Protein AF-A0AAW7ALS6-F1 (afdb_monomer_lite)

Sequence (106 aa):
MPADSTNPLVDSPERDARIAAKAKELWEADGKPGCGPEAYNENASEIIGMEEHPHAGEIPVKDLPDPQFADVQVENAEIQQNLGEFPERQTDQGDREHFPEKQDQA

Structure (mmCIF, N/CA/C/O backbone):
data_AF-A0AAW7ALS6-F1
#
_entry.id   AF-A0AAW7ALS6-F1
#
loop_
_atom_site.group_PDB
_atom_site.id
_atom_site.type_symbol
_atom_site.label_atom_id
_atom_site.label_alt_id
_atom_site.label_comp_id
_atom_site.label_asym_id
_atom_site.label_entity_id
_atom_site.label_seq_id
_atom_site.pdbx_PDB_ins_code
_atom_site.Cartn_x
_atom_site.Cartn_y
_atom_site.Cartn_z
_atom_site.occupancy
_atom_site.B_iso_or_equiv
_atom_site.auth_seq_id
_atom_site.auth_comp_id
_atom_site.auth_asym_id
_atom_site.auth_atom_id
_atom_site.pdbx_PDB_model_num
ATOM 1 N N . MET A 1 1 ? 9.525 29.449 -5.600 1.00 41.41 1 MET A N 1
ATOM 2 C CA . MET A 1 1 ? 9.116 28.099 -6.029 1.00 41.41 1 MET A CA 1
ATOM 3 C C . MET A 1 1 ? 7.837 27.778 -5.278 1.00 41.41 1 MET A C 1
ATOM 5 O O . MET A 1 1 ? 7.898 27.830 -4.053 1.00 41.41 1 MET A O 1
ATOM 9 N N . PRO A 1 2 ? 6.684 27.569 -5.931 1.00 43.25 2 PRO A N 1
ATOM 10 C CA . PRO A 1 2 ? 5.562 26.959 -5.229 1.00 43.25 2 PRO A CA 1
ATOM 11 C C . PRO A 1 2 ? 5.995 25.539 -4.835 1.00 43.25 2 PRO A C 1
ATOM 13 O O . PRO A 1 2 ? 6.672 24.869 -5.613 1.00 43.25 2 PRO A O 1
ATOM 16 N N . ALA A 1 3 ? 5.712 25.130 -3.601 1.00 45.66 3 ALA A N 1
ATOM 17 C CA . ALA A 1 3 ? 5.955 23.765 -3.162 1.00 45.66 3 ALA A CA 1
ATOM 18 C C . ALA A 1 3 ? 4.988 22.866 -3.932 1.00 45.66 3 ALA A C 1
ATOM 20 O O . ALA A 1 3 ? 3.780 22.902 -3.704 1.00 45.66 3 ALA A O 1
ATOM 21 N N . ASP A 1 4 ? 5.527 22.144 -4.904 1.00 47.97 4 ASP A N 1
ATOM 22 C CA . ASP A 1 4 ? 4.796 21.149 -5.665 1.00 47.97 4 ASP A CA 1
ATOM 23 C C . ASP A 1 4 ? 4.308 20.066 -4.693 1.00 47.97 4 ASP A C 1
ATOM 25 O O . ASP A 1 4 ? 5.086 19.336 -4.080 1.00 47.97 4 ASP A O 1
ATOM 29 N N . SER A 1 5 ? 2.989 20.012 -4.524 1.00 54.91 5 SER A N 1
ATOM 30 C CA . SER A 1 5 ? 2.226 19.069 -3.697 1.00 54.91 5 SER A CA 1
ATOM 31 C C . SER A 1 5 ? 2.227 17.636 -4.271 1.00 54.91 5 SER A C 1
ATOM 33 O O . SER A 1 5 ? 1.309 16.861 -4.024 1.00 54.91 5 SER A O 1
ATOM 35 N N . THR A 1 6 ? 3.212 17.281 -5.092 1.00 66.12 6 THR A N 1
ATOM 36 C CA . THR A 1 6 ? 3.242 16.066 -5.923 1.00 66.12 6 THR A CA 1
ATOM 37 C C . THR A 1 6 ? 4.114 14.955 -5.352 1.00 66.12 6 THR A C 1
ATOM 39 O O . THR A 1 6 ? 4.410 13.999 -6.061 1.00 66.12 6 THR A O 1
ATOM 42 N N . ASN A 1 7 ? 4.531 15.042 -4.086 1.00 67.38 7 ASN A N 1
ATOM 43 C CA . ASN A 1 7 ? 5.155 13.902 -3.425 1.00 67.38 7 ASN A CA 1
ATOM 44 C C . ASN A 1 7 ? 4.053 12.923 -2.965 1.00 67.38 7 ASN A C 1
ATOM 46 O O . ASN A 1 7 ? 3.346 13.243 -2.009 1.00 67.38 7 ASN A O 1
ATOM 50 N N . PRO A 1 8 ? 3.915 11.740 -3.598 1.00 64.19 8 PRO A N 1
ATOM 51 C CA . PRO A 1 8 ? 2.877 10.763 -3.258 1.00 64.19 8 PRO A CA 1
ATOM 52 C C . PRO A 1 8 ? 3.079 10.127 -1.874 1.00 64.19 8 PRO A C 1
ATOM 54 O O . PRO A 1 8 ? 2.205 9.422 -1.387 1.00 64.19 8 PRO A O 1
ATOM 57 N N . LEU A 1 9 ? 4.229 10.372 -1.237 1.00 68.81 9 LEU A N 1
ATOM 58 C CA . LEU A 1 9 ? 4.555 9.901 0.109 1.00 68.81 9 LEU A CA 1
ATOM 59 C C . LEU A 1 9 ? 4.160 10.901 1.206 1.00 68.81 9 LEU A C 1
ATOM 61 O O . LEU A 1 9 ? 4.500 10.689 2.366 1.00 68.81 9 LEU A O 1
ATOM 65 N N . VAL A 1 10 ? 3.533 12.029 0.857 1.00 75.56 10 VAL A N 1
ATOM 66 C CA . VAL A 1 10 ? 3.058 12.998 1.851 1.00 75.56 10 VAL A CA 1
ATOM 67 C C . VAL A 1 10 ? 1.731 12.515 2.412 1.00 75.56 10 VAL A C 1
ATOM 69 O O . VAL A 1 10 ? 0.759 12.359 1.673 1.00 75.56 10 VAL A O 1
ATOM 72 N N . ASP A 1 11 ? 1.697 12.324 3.727 1.00 77.69 11 ASP A N 1
ATOM 73 C CA . ASP A 1 11 ? 0.476 11.982 4.447 1.00 77.69 11 ASP A CA 1
ATOM 74 C C . ASP A 1 11 ? -0.586 13.072 4.242 1.00 77.69 11 ASP A C 1
ATOM 76 O O . ASP A 1 11 ? -0.318 14.270 4.400 1.00 77.69 11 ASP A O 1
ATOM 80 N N . SER A 1 12 ? -1.802 12.652 3.884 1.00 87.19 12 SER A N 1
ATOM 81 C CA . SER A 1 12 ? -2.963 13.531 3.767 1.00 87.19 12 SER A CA 1
ATOM 82 C C . SER A 1 12 ? -4.114 13.008 4.629 1.00 87.19 12 SER A C 1
ATOM 84 O O . SER A 1 12 ? -4.358 11.797 4.654 1.00 87.19 12 SER A O 1
ATOM 86 N N . PRO A 1 13 ? -4.871 13.893 5.307 1.00 92.31 13 PRO A N 1
ATOM 87 C CA . PRO A 1 13 ? -6.030 13.480 6.099 1.00 92.31 13 PRO A CA 1
ATOM 88 C C . PRO A 1 13 ? -7.061 12.685 5.286 1.00 92.31 13 PRO A C 1
ATOM 90 O O . PRO A 1 13 ? -7.733 11.798 5.813 1.00 92.31 13 PRO A O 1
ATOM 93 N N . GLU A 1 14 ? -7.189 12.986 3.993 1.00 91.75 14 GLU A N 1
ATOM 94 C CA . GLU A 1 14 ? -8.074 12.274 3.077 1.00 91.75 14 GLU A CA 1
ATOM 95 C C . GLU A 1 14 ? -7.605 10.834 2.828 1.00 91.75 14 GLU A C 1
ATOM 97 O O . GLU A 1 14 ? -8.430 9.914 2.792 1.00 91.75 14 GLU A O 1
ATOM 102 N N . ARG A 1 15 ? -6.292 10.622 2.676 1.00 92.06 15 ARG A N 1
ATOM 103 C CA . ARG A 1 15 ? -5.705 9.290 2.504 1.00 92.06 15 ARG A CA 1
ATOM 104 C C . ARG A 1 15 ? -5.818 8.476 3.789 1.00 92.06 15 ARG A C 1
ATOM 106 O O . ARG A 1 15 ? -6.271 7.334 3.735 1.00 92.06 15 ARG A O 1
ATOM 113 N N . ASP A 1 16 ? -5.535 9.079 4.939 1.00 94.75 16 ASP A N 1
ATOM 114 C CA . ASP A 1 16 ? -5.674 8.425 6.246 1.00 94.75 16 ASP A CA 1
ATOM 115 C C . ASP A 1 16 ? -7.115 7.965 6.506 1.00 94.75 16 ASP A C 1
ATOM 117 O O . ASP A 1 16 ? -7.350 6.849 6.976 1.00 94.75 16 ASP A O 1
ATOM 121 N N . ALA A 1 17 ? -8.105 8.783 6.133 1.00 96.44 17 ALA A N 1
ATOM 122 C CA . ALA A 1 17 ? -9.515 8.422 6.251 1.00 96.44 17 ALA A CA 1
ATOM 123 C C . ALA A 1 17 ? -9.889 7.218 5.369 1.00 96.44 17 ALA A C 1
ATOM 125 O O . ALA A 1 17 ? -10.663 6.354 5.793 1.00 96.44 17 ALA A O 1
ATOM 126 N N . ARG A 1 18 ? -9.327 7.130 4.156 1.00 96.56 18 ARG A N 1
ATOM 127 C CA . ARG A 1 18 ? -9.518 5.977 3.262 1.00 96.56 18 ARG A CA 1
ATOM 128 C C . ARG A 1 18 ? -8.880 4.710 3.818 1.00 96.56 18 ARG A C 1
ATOM 130 O O . ARG A 1 18 ? -9.521 3.660 3.787 1.00 96.56 18 ARG A O 1
ATOM 137 N N . ILE A 1 19 ? -7.668 4.812 4.362 1.00 97.44 19 ILE A N 1
ATOM 138 C CA . ILE A 1 19 ? -6.974 3.689 5.004 1.00 97.44 19 ILE A CA 1
ATOM 139 C C . ILE A 1 19 ? -7.793 3.185 6.195 1.00 97.44 19 ILE A C 1
ATOM 141 O O . ILE A 1 19 ? -8.080 1.995 6.269 1.00 97.44 19 ILE A O 1
ATOM 145 N N . ALA A 1 20 ? -8.267 4.075 7.070 1.00 98.12 20 ALA A N 1
ATOM 146 C CA . ALA A 1 20 ? -9.089 3.692 8.219 1.00 98.12 20 ALA A CA 1
ATOM 147 C C . ALA A 1 20 ? -10.411 3.017 7.805 1.00 98.12 20 ALA A C 1
ATOM 149 O O . ALA A 1 20 ? -10.843 2.040 8.424 1.00 98.12 20 ALA A O 1
ATOM 150 N N . ALA A 1 21 ? -11.057 3.507 6.742 1.00 98.38 21 ALA A N 1
ATOM 151 C CA . ALA A 1 21 ? -12.269 2.895 6.204 1.00 98.38 21 ALA A CA 1
ATOM 152 C C . ALA A 1 21 ? -12.001 1.490 5.637 1.00 98.38 21 ALA A C 1
ATOM 154 O O . ALA A 1 21 ? -12.752 0.560 5.936 1.00 98.38 21 ALA A O 1
ATOM 155 N N . LYS A 1 22 ? -10.910 1.322 4.878 1.00 98.44 22 LYS A N 1
ATOM 156 C CA . LYS A 1 22 ? -10.491 0.028 4.321 1.00 98.44 22 LYS A CA 1
ATOM 157 C C . LYS A 1 22 ? -10.071 -0.957 5.420 1.00 98.44 22 LYS A C 1
ATOM 159 O O . LYS A 1 22 ? -10.456 -2.118 5.368 1.00 98.44 22 LYS A O 1
ATOM 164 N N . ALA A 1 23 ? -9.372 -0.501 6.457 1.00 98.62 23 ALA A N 1
ATOM 165 C CA . ALA A 1 23 ? -8.997 -1.329 7.604 1.00 98.62 23 ALA A CA 1
ATOM 166 C C . ALA A 1 23 ? -10.233 -1.861 8.346 1.00 98.62 23 ALA A C 1
ATOM 168 O O . ALA A 1 23 ? -10.303 -3.040 8.696 1.00 98.62 23 ALA A O 1
ATOM 169 N N . LYS A 1 24 ? -11.261 -1.017 8.507 1.00 98.62 24 LYS A N 1
ATOM 170 C CA . LYS A 1 24 ? -12.557 -1.444 9.040 1.00 98.62 24 LYS A CA 1
ATOM 171 C C . LYS A 1 24 ? -13.229 -2.482 8.142 1.00 98.62 24 LYS A C 1
ATOM 173 O O . LYS A 1 24 ? -13.709 -3.480 8.663 1.00 98.62 24 LYS A O 1
ATOM 178 N N . GLU A 1 25 ? -13.254 -2.274 6.829 1.00 98.50 25 GLU A N 1
ATOM 179 C CA . GLU A 1 25 ? -13.813 -3.237 5.869 1.00 98.50 25 GLU A CA 1
ATOM 180 C C . GLU A 1 25 ? -13.139 -4.615 5.990 1.00 98.50 25 GLU A C 1
ATOM 182 O O . GLU A 1 25 ? -13.831 -5.626 6.109 1.00 98.50 25 GLU A O 1
ATOM 187 N N . LEU A 1 26 ? -11.802 -4.654 6.041 1.00 98.44 26 LEU A N 1
ATOM 188 C CA . LEU A 1 26 ? -11.027 -5.889 6.199 1.00 98.44 26 LEU A CA 1
ATOM 189 C C . LEU A 1 26 ? -11.327 -6.601 7.524 1.00 98.44 26 LEU A C 1
ATOM 191 O O . LEU A 1 26 ? -11.577 -7.804 7.542 1.00 98.44 26 LEU A O 1
ATOM 195 N N . TRP A 1 27 ? -11.366 -5.854 8.627 1.00 98.62 27 TRP A N 1
ATOM 196 C CA . TRP A 1 27 ? -11.706 -6.393 9.943 1.00 98.62 27 TRP A CA 1
ATOM 197 C C . TRP A 1 27 ? -13.135 -6.945 10.006 1.00 98.62 27 TRP A C 1
ATOM 199 O O . TRP A 1 27 ? -13.382 -7.982 10.624 1.00 98.62 27 TRP A O 1
ATOM 209 N N . GLU A 1 28 ? -14.092 -6.274 9.359 1.00 98.56 28 GLU A N 1
ATOM 210 C CA . GLU A 1 28 ? -15.472 -6.753 9.268 1.00 98.56 28 GLU A CA 1
ATOM 211 C C . GLU A 1 28 ? -15.583 -8.016 8.407 1.00 98.56 28 GLU A C 1
ATOM 213 O O . GLU A 1 28 ? -16.310 -8.938 8.787 1.00 98.56 28 GLU A O 1
ATOM 218 N N . ALA A 1 29 ? -14.838 -8.085 7.301 1.00 98.25 29 ALA A N 1
ATOM 219 C CA . ALA A 1 29 ? -14.769 -9.256 6.431 1.00 98.25 29 ALA A CA 1
ATOM 220 C C . ALA A 1 29 ? -14.163 -10.480 7.139 1.00 98.25 29 ALA A C 1
ATOM 222 O O . ALA A 1 29 ? -14.629 -11.598 6.924 1.00 98.25 29 ALA A O 1
ATOM 223 N N . ASP A 1 30 ? -13.195 -10.269 8.035 1.00 97.62 30 ASP A N 1
ATOM 224 C CA . ASP A 1 30 ? -12.563 -11.324 8.841 1.00 97.62 30 ASP A CA 1
ATOM 225 C C . ASP A 1 30 ? -13.373 -11.702 10.103 1.00 97.62 30 ASP A C 1
ATOM 227 O O . ASP A 1 30 ? -12.913 -12.421 10.989 1.00 97.62 30 ASP A O 1
ATOM 231 N N . GLY A 1 31 ? -14.614 -11.217 10.217 1.00 98.19 31 GLY A N 1
ATOM 232 C CA . GLY A 1 31 ? -15.524 -11.601 11.297 1.00 98.19 31 GLY A CA 1
ATOM 233 C C . GLY A 1 31 ? -15.306 -10.858 12.614 1.00 98.19 31 GLY A C 1
ATOM 234 O O . GLY A 1 31 ? -15.769 -11.320 13.657 1.00 98.19 31 GLY A O 1
ATOM 235 N N . LYS A 1 32 ? -14.668 -9.685 12.575 1.00 97.19 32 LYS A N 1
ATOM 236 C CA . LYS A 1 32 ? -14.470 -8.785 13.722 1.00 97.19 32 LYS A CA 1
ATOM 237 C C . LYS A 1 32 ? -13.670 -9.408 14.880 1.00 97.19 32 LYS A C 1
ATOM 239 O O . LYS A 1 32 ? -14.159 -9.430 16.016 1.00 97.19 32 LYS A O 1
ATOM 244 N N . PRO A 1 33 ? -12.440 -9.900 14.643 1.00 97.56 33 PRO A N 1
ATOM 245 C CA . PRO A 1 33 ? -11.585 -10.418 15.709 1.00 97.56 33 PRO A CA 1
ATOM 246 C C . PRO A 1 33 ? -11.254 -9.349 16.765 1.00 97.56 33 PRO A C 1
ATOM 248 O O . PRO A 1 33 ? -11.328 -8.144 16.522 1.00 97.56 33 PRO A O 1
ATOM 251 N N . GLY A 1 34 ? -10.861 -9.787 17.964 1.00 97.62 34 GLY A N 1
ATOM 252 C CA . GLY A 1 34 ? -10.661 -8.906 19.126 1.00 97.62 34 GLY A CA 1
ATOM 253 C C . GLY A 1 34 ? -9.487 -7.920 19.034 1.00 97.62 34 GLY A C 1
ATOM 254 O O . GLY A 1 34 ? -9.335 -7.100 19.932 1.00 97.62 34 GLY A O 1
ATOM 255 N N . CYS A 1 35 ? -8.666 -7.993 17.983 1.00 95.88 35 CYS A N 1
ATOM 256 C CA . CYS A 1 35 ? -7.549 -7.077 17.731 1.00 95.88 35 CYS A CA 1
ATOM 257 C C . CYS A 1 35 ? -7.972 -5.706 17.174 1.00 95.88 35 CYS A C 1
ATOM 259 O O . CYS A 1 35 ? -7.125 -4.823 17.096 1.00 95.88 35 CYS A O 1
ATOM 261 N N . GLY A 1 36 ? -9.248 -5.542 16.802 1.00 97.81 36 GLY A N 1
ATOM 262 C CA . GLY A 1 36 ? -9.783 -4.293 16.260 1.00 97.81 36 GLY A CA 1
ATOM 263 C C . GLY A 1 36 ? -9.362 -4.000 14.809 1.00 97.81 36 GLY A C 1
ATOM 264 O O . GLY A 1 36 ? -8.501 -4.685 14.249 1.00 97.81 36 GLY A O 1
ATOM 265 N N . PRO A 1 37 ? -9.990 -3.002 14.162 1.00 97.94 37 PRO A N 1
ATOM 266 C CA . PRO A 1 37 ? -9.671 -2.611 12.788 1.00 97.94 37 PRO A CA 1
ATOM 267 C C . PRO A 1 37 ? -8.266 -2.019 12.629 1.00 97.94 37 PRO A C 1
ATOM 269 O O . PRO A 1 37 ? -7.669 -2.138 11.567 1.00 97.94 37 PRO A O 1
ATOM 272 N N . GLU A 1 38 ? -7.701 -1.428 13.678 1.00 97.94 38 GLU A N 1
ATOM 273 C CA . GLU A 1 38 ? -6.360 -0.845 13.682 1.00 97.94 38 GLU A CA 1
ATOM 274 C C . GLU A 1 38 ? -5.259 -1.853 13.329 1.00 97.94 38 GLU A C 1
ATOM 276 O O . GLU A 1 38 ? -4.261 -1.478 12.712 1.00 97.94 38 GLU A O 1
ATOM 281 N N . ALA A 1 39 ? -5.465 -3.137 13.643 1.00 98.19 39 ALA A N 1
ATOM 282 C CA . ALA 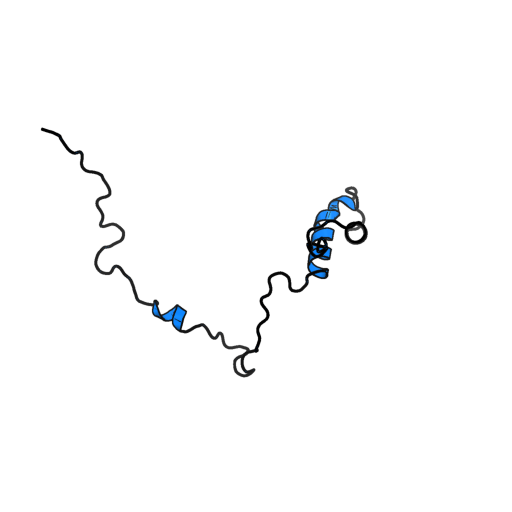A 1 39 ? -4.553 -4.219 13.280 1.00 98.19 39 ALA A CA 1
ATOM 283 C C . ALA A 1 39 ? -4.459 -4.442 11.757 1.00 98.19 39 ALA A C 1
ATOM 285 O O . ALA A 1 39 ? -3.512 -5.066 11.292 1.00 98.19 39 ALA A O 1
ATOM 286 N N . TYR A 1 40 ? -5.411 -3.911 10.982 1.00 98.50 40 TYR A N 1
ATOM 287 C CA . TYR A 1 40 ? -5.473 -4.023 9.523 1.00 98.50 40 TYR A CA 1
ATOM 288 C C . TYR A 1 40 ? -4.996 -2.751 8.811 1.00 98.50 40 TYR A C 1
ATOM 290 O O . TYR A 1 40 ? -5.031 -2.705 7.583 1.00 98.50 40 TYR A O 1
ATOM 298 N N . ASN A 1 41 ? -4.542 -1.722 9.540 1.00 97.62 41 ASN A N 1
ATOM 299 C CA . ASN A 1 41 ? -4.115 -0.451 8.944 1.00 97.62 41 ASN A CA 1
ATOM 300 C C . ASN A 1 41 ? -2.973 -0.616 7.934 1.00 97.62 41 ASN A C 1
ATOM 302 O O . ASN A 1 41 ? -2.986 0.053 6.906 1.00 97.62 41 ASN A O 1
ATOM 306 N N . GLU A 1 42 ? -2.012 -1.504 8.198 1.00 97.44 42 GLU A N 1
ATOM 307 C CA . GLU A 1 42 ? -0.915 -1.784 7.263 1.00 97.44 42 GLU A CA 1
ATOM 308 C C . GLU A 1 42 ? -1.461 -2.347 5.945 1.00 97.44 42 GLU A C 1
ATOM 310 O O . GLU A 1 42 ? -1.277 -1.737 4.895 1.00 97.44 42 GLU A O 1
ATOM 315 N N . ASN A 1 43 ? -2.213 -3.448 6.010 1.00 98.12 43 ASN A N 1
ATOM 316 C CA . ASN A 1 43 ? -2.803 -4.092 4.836 1.00 98.12 43 ASN A CA 1
ATOM 317 C C . ASN A 1 43 ? -3.714 -3.121 4.060 1.00 98.12 43 ASN A C 1
ATOM 319 O O . ASN A 1 43 ? -3.624 -2.982 2.842 1.00 98.12 43 ASN A O 1
ATOM 323 N N . ALA A 1 44 ? -4.531 -2.350 4.779 1.00 98.06 44 ALA A N 1
ATOM 324 C CA . ALA A 1 44 ? -5.335 -1.293 4.185 1.00 98.06 44 ALA A CA 1
ATOM 325 C C . ALA A 1 44 ? -4.482 -0.228 3.480 1.00 98.06 44 ALA A C 1
ATOM 327 O O . ALA A 1 44 ? -4.852 0.224 2.399 1.00 98.06 44 ALA A O 1
ATOM 328 N N . SER A 1 45 ? -3.345 0.168 4.058 1.00 95.75 45 SER A N 1
ATOM 329 C CA . SER A 1 45 ? -2.443 1.149 3.451 1.00 95.75 45 SER A CA 1
ATOM 330 C C . SER A 1 45 ? -1.796 0.643 2.162 1.00 95.75 45 SER A C 1
ATOM 332 O O . SER A 1 45 ? -1.681 1.415 1.209 1.00 95.75 45 SER A O 1
ATOM 334 N N . GLU A 1 46 ? -1.448 -0.645 2.097 1.00 94.81 46 GLU A N 1
ATOM 335 C CA . GLU A 1 46 ? -0.914 -1.281 0.890 1.00 94.81 46 GLU A CA 1
ATOM 336 C C . GLU A 1 46 ? -1.962 -1.317 -0.224 1.00 94.81 46 GLU A C 1
ATOM 338 O O . GLU A 1 46 ? -1.689 -0.865 -1.336 1.00 94.81 46 GLU A O 1
ATOM 343 N N . ILE A 1 47 ? -3.186 -1.763 0.087 1.00 96.75 47 ILE A N 1
ATOM 344 C CA . ILE A 1 47 ? -4.298 -1.798 -0.875 1.00 96.75 47 ILE A CA 1
ATOM 345 C C . ILE A 1 47 ? -4.568 -0.400 -1.433 1.00 96.75 47 ILE A C 1
ATOM 347 O O . ILE A 1 47 ? -4.633 -0.221 -2.647 1.00 96.75 47 ILE A O 1
ATOM 351 N N . ILE A 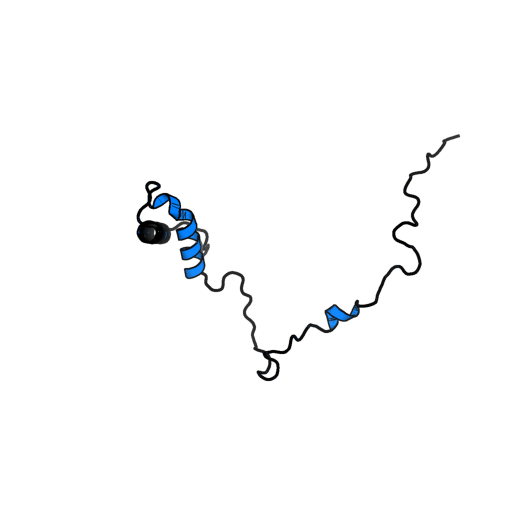1 48 ? -4.687 0.602 -0.557 1.00 95.44 48 ILE A N 1
ATOM 352 C CA . ILE A 1 48 ? -4.913 1.988 -0.977 1.00 95.44 48 ILE A CA 1
ATOM 353 C C . ILE A 1 48 ? -3.761 2.488 -1.859 1.00 95.44 48 ILE A C 1
ATOM 355 O O . ILE A 1 48 ? -4.023 3.121 -2.880 1.00 95.44 48 ILE A O 1
ATOM 359 N N . GLY A 1 49 ? -2.509 2.162 -1.526 1.00 91.62 49 GLY A N 1
ATOM 360 C CA . GLY A 1 49 ? -1.351 2.523 -2.345 1.00 91.62 49 GLY A CA 1
ATOM 361 C C . GLY A 1 49 ? -1.383 1.902 -3.746 1.00 91.62 49 GLY A C 1
ATOM 362 O O . GLY A 1 49 ? -1.109 2.591 -4.729 1.00 91.62 49 GLY A O 1
ATOM 363 N N . MET A 1 50 ? -1.770 0.628 -3.856 1.00 91.75 50 MET A N 1
ATOM 364 C CA . MET A 1 50 ? -1.929 -0.056 -5.145 1.00 91.75 50 MET A CA 1
ATOM 365 C C . MET A 1 50 ? -3.066 0.543 -5.984 1.00 91.75 50 MET A C 1
ATOM 367 O O . MET A 1 50 ? -2.924 0.692 -7.195 1.00 91.75 50 MET A O 1
ATOM 371 N N . GLU A 1 51 ? -4.183 0.914 -5.355 1.00 93.50 51 GLU A N 1
ATOM 372 C CA . GLU A 1 51 ? -5.316 1.560 -6.030 1.00 93.50 51 GLU A CA 1
ATOM 373 C C . GLU A 1 51 ? -4.975 2.976 -6.524 1.00 93.50 51 GLU A C 1
ATOM 375 O O . GLU A 1 51 ? -5.426 3.386 -7.594 1.00 93.50 51 GLU A O 1
ATOM 380 N N . GLU A 1 52 ? -4.189 3.735 -5.755 1.00 90.69 52 GLU A N 1
ATOM 381 C CA . GLU A 1 52 ? -3.751 5.093 -6.112 1.00 90.69 52 GLU A CA 1
ATOM 382 C C . GLU A 1 52 ? -2.718 5.095 -7.242 1.00 90.69 52 GLU A C 1
ATOM 384 O O . GLU A 1 52 ? -2.691 6.013 -8.069 1.00 90.69 52 GLU A O 1
ATOM 389 N N . HIS A 1 53 ? -1.877 4.063 -7.294 1.00 89.31 53 HIS A N 1
ATOM 390 C CA . HIS A 1 53 ? -0.776 3.960 -8.242 1.00 89.31 53 HIS A CA 1
ATOM 391 C C . HIS A 1 53 ? -0.741 2.583 -8.921 1.00 89.31 53 HIS A C 1
ATOM 393 O O . HIS A 1 53 ? 0.225 1.838 -8.752 1.00 89.31 53 HIS A O 1
ATOM 399 N N . PRO A 1 54 ? -1.746 2.251 -9.753 1.00 89.56 54 PRO A N 1
ATOM 400 C CA . PRO A 1 54 ? -1.872 0.922 -10.359 1.00 89.56 54 PRO A CA 1
ATOM 401 C C . PRO A 1 54 ? -0.711 0.559 -11.292 1.00 89.56 54 PRO A C 1
ATOM 403 O O . PRO A 1 54 ? -0.446 -0.614 -11.510 1.00 89.56 54 PRO A O 1
ATOM 406 N N . HIS A 1 55 ? -0.007 1.567 -11.813 1.00 87.69 55 HIS A N 1
ATOM 407 C CA . HIS A 1 55 ? 1.147 1.418 -12.703 1.00 87.69 55 HIS A CA 1
ATOM 408 C C . HIS A 1 55 ? 2.476 1.734 -11.997 1.00 87.69 55 HIS A C 1
ATOM 410 O O . HIS A 1 55 ? 3.484 2.020 -12.649 1.00 87.69 55 HIS A O 1
ATOM 416 N N . ALA A 1 56 ? 2.495 1.761 -10.659 1.00 85.69 56 ALA A N 1
ATOM 417 C CA . ALA A 1 56 ? 3.733 1.951 -9.912 1.00 85.69 56 ALA A CA 1
ATOM 418 C C . ALA A 1 56 ? 4.738 0.847 -10.270 1.00 85.69 56 ALA A C 1
ATOM 420 O O . ALA A 1 56 ? 4.444 -0.338 -10.163 1.00 85.69 56 ALA A O 1
ATOM 421 N N . GLY A 1 57 ? 5.943 1.244 -10.684 1.00 82.88 57 GLY A N 1
ATOM 422 C CA . GLY A 1 57 ? 6.997 0.307 -11.082 1.00 82.88 57 GLY A CA 1
ATOM 423 C C . GLY A 1 57 ? 6.889 -0.217 -12.517 1.00 82.88 57 GLY A C 1
ATOM 424 O O . GLY A 1 57 ? 7.772 -0.955 -12.947 1.00 82.88 57 GLY A O 1
ATOM 425 N N . GLU A 1 58 ? 5.873 0.188 -13.283 1.00 88.00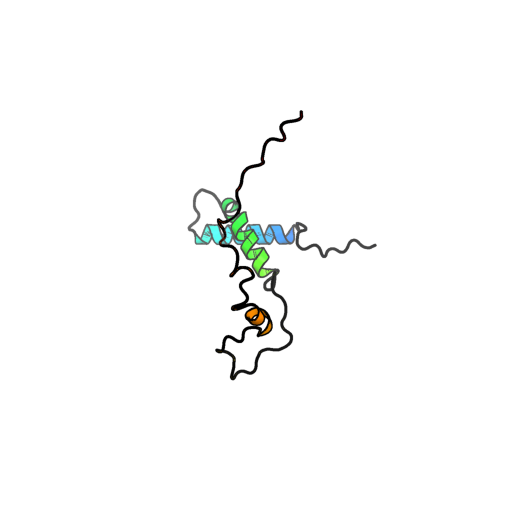 58 GLU A N 1
ATOM 426 C CA . GLU A 1 58 ? 5.778 -0.134 -14.706 1.00 88.00 58 GLU A CA 1
ATOM 427 C C . GLU A 1 58 ? 6.565 0.870 -15.560 1.00 88.00 58 GLU A C 1
ATOM 429 O O . GLU A 1 58 ? 6.587 2.075 -15.298 1.00 88.00 58 GLU A O 1
ATOM 434 N N . ILE A 1 59 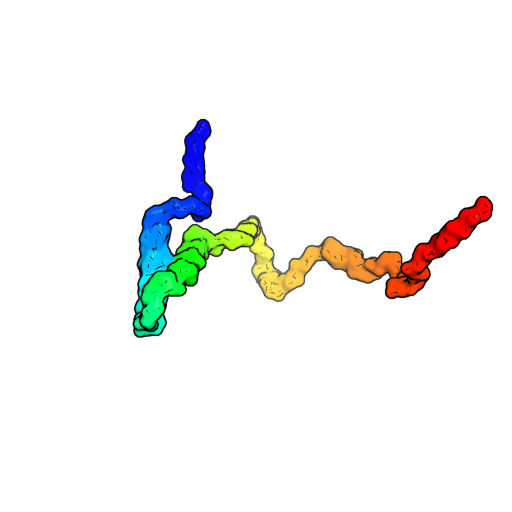? 7.190 0.372 -16.630 1.00 83.88 59 ILE A N 1
ATOM 435 C CA . ILE A 1 59 ? 7.763 1.204 -17.691 1.00 83.88 59 ILE A CA 1
ATOM 436 C C . ILE A 1 59 ? 6.839 1.077 -18.906 1.00 83.88 59 ILE A C 1
ATOM 438 O O . ILE A 1 59 ? 6.730 -0.021 -19.456 1.00 83.88 59 ILE A O 1
ATOM 442 N N . PRO A 1 60 ? 6.185 2.165 -19.356 1.00 83.38 60 PRO A N 1
ATOM 443 C CA . PRO A 1 60 ? 5.317 2.111 -20.523 1.00 83.38 60 PRO A CA 1
ATOM 444 C C . PRO A 1 60 ? 6.100 1.674 -21.763 1.00 83.38 60 PRO A C 1
ATOM 446 O O . PRO A 1 60 ? 7.093 2.304 -22.138 1.00 83.38 60 PRO A O 1
ATOM 449 N N . VAL A 1 61 ? 5.632 0.620 -22.428 1.00 82.00 61 VAL A N 1
ATOM 450 C CA . VAL A 1 61 ? 6.136 0.234 -23.750 1.00 82.00 61 VAL A CA 1
ATOM 451 C C . VAL A 1 61 ? 5.395 1.030 -24.822 1.00 82.00 61 VAL A C 1
ATOM 453 O O . VAL A 1 61 ? 4.190 1.253 -24.720 1.00 82.00 61 VAL A O 1
ATOM 456 N N . LYS A 1 62 ? 6.118 1.505 -25.842 1.00 83.19 62 LYS A N 1
ATOM 457 C CA . LYS A 1 62 ? 5.518 2.293 -26.934 1.00 83.19 62 LYS A CA 1
ATOM 458 C C . LYS A 1 62 ? 4.705 1.427 -27.891 1.00 83.19 62 LYS A C 1
ATOM 460 O O . LYS A 1 62 ? 3.644 1.853 -28.329 1.00 83.19 62 LYS A O 1
ATOM 465 N N . ASP A 1 63 ? 5.207 0.228 -28.169 1.00 82.81 63 ASP A N 1
ATOM 466 C CA . ASP A 1 63 ? 4.654 -0.695 -29.148 1.00 82.81 63 ASP A CA 1
ATOM 467 C C . ASP A 1 63 ? 4.581 -2.097 -28.540 1.00 82.81 63 ASP A C 1
ATOM 469 O O . ASP A 1 63 ? 5.479 -2.521 -27.807 1.00 82.81 63 ASP A O 1
ATOM 473 N N . LEU A 1 64 ? 3.505 -2.814 -28.855 1.00 77.50 64 LEU A N 1
ATOM 474 C CA . LEU A 1 64 ? 3.413 -4.248 -28.604 1.00 77.50 64 LEU A CA 1
ATOM 475 C C . LEU A 1 64 ? 4.080 -5.004 -29.764 1.00 77.50 64 LEU A C 1
ATOM 477 O O . LEU A 1 64 ? 4.063 -4.509 -30.896 1.00 77.50 64 LEU A O 1
ATOM 481 N N . PRO A 1 65 ? 4.652 -6.197 -29.524 1.00 74.50 65 PRO A N 1
ATOM 482 C CA . PRO A 1 65 ? 5.104 -7.054 -30.613 1.00 74.50 65 PRO A CA 1
ATOM 483 C C . PRO A 1 65 ? 3.928 -7.417 -31.534 1.00 74.50 65 PRO A C 1
ATOM 485 O O . PRO A 1 65 ? 2.767 -7.404 -31.120 1.00 74.50 65 PRO A O 1
ATOM 488 N N . ASP A 1 66 ? 4.230 -7.751 -32.791 1.00 82.62 66 ASP A N 1
ATOM 489 C CA . ASP A 1 66 ? 3.226 -8.261 -33.731 1.00 82.62 66 ASP A CA 1
ATOM 490 C C . ASP A 1 66 ? 2.481 -9.454 -33.091 1.00 82.62 66 ASP A C 1
ATOM 492 O O . ASP A 1 66 ? 3.146 -10.336 -32.536 1.00 82.62 66 ASP A O 1
ATOM 496 N N . PRO A 1 67 ? 1.133 -9.511 -33.150 1.00 84.44 67 PRO A N 1
ATOM 497 C CA . PRO A 1 67 ? 0.345 -10.590 -32.557 1.00 84.44 67 PRO A CA 1
ATOM 498 C C . PRO A 1 67 ? 0.816 -12.003 -32.915 1.00 84.44 67 PRO A C 1
ATOM 500 O O . PRO A 1 67 ? 0.646 -12.916 -32.111 1.00 84.44 67 PRO A O 1
ATOM 503 N N . GLN A 1 68 ? 1.438 -12.198 -34.085 1.00 86.69 68 GLN A N 1
ATOM 504 C CA . GLN A 1 68 ? 1.995 -13.498 -34.476 1.00 86.69 68 GLN A CA 1
ATOM 505 C C . GLN A 1 68 ? 3.134 -13.986 -33.555 1.00 86.69 68 GLN A C 1
ATOM 507 O O . GLN A 1 68 ? 3.453 -15.173 -33.552 1.00 86.69 68 GLN A O 1
ATOM 512 N N . PHE A 1 69 ? 3.737 -13.084 -32.775 1.00 79.25 69 PHE A N 1
ATOM 513 C CA . PHE A 1 69 ? 4.810 -13.357 -31.818 1.00 79.25 69 PHE A CA 1
ATOM 514 C C . PHE A 1 69 ? 4.361 -13.238 -30.355 1.00 79.25 69 PHE A C 1
ATOM 516 O O . PHE A 1 69 ? 5.210 -13.278 -29.471 1.00 79.25 69 PHE A O 1
ATOM 523 N N . ALA A 1 70 ? 3.060 -13.104 -30.072 1.00 77.81 70 ALA A N 1
ATOM 524 C CA . ALA A 1 70 ? 2.561 -12.904 -28.706 1.00 77.81 70 ALA A CA 1
ATOM 525 C C . ALA A 1 70 ? 2.965 -14.032 -27.733 1.00 77.81 70 ALA A C 1
ATOM 527 O O . ALA A 1 70 ? 3.246 -1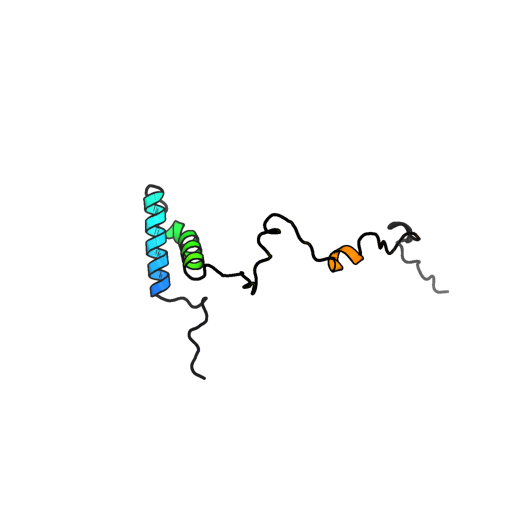3.761 -26.568 1.00 77.81 70 ALA A O 1
ATOM 528 N N . ASP A 1 71 ? 3.058 -15.270 -28.228 1.00 80.12 71 ASP A N 1
ATOM 529 C CA . ASP A 1 71 ? 3.463 -16.451 -27.450 1.00 80.12 71 ASP A CA 1
ATOM 530 C C . ASP A 1 71 ? 4.936 -16.848 -27.668 1.00 80.12 71 ASP A C 1
ATOM 532 O O . ASP A 1 71 ? 5.390 -17.893 -27.196 1.00 80.12 71 ASP A O 1
ATOM 536 N N . VAL A 1 72 ? 5.700 -16.041 -28.410 1.00 79.06 72 VAL A N 1
ATOM 537 C CA . VAL A 1 72 ? 7.107 -16.313 -28.713 1.00 79.06 72 VAL A CA 1
ATOM 538 C C . VAL A 1 72 ? 7.978 -15.488 -27.777 1.00 79.06 72 VAL A C 1
ATOM 540 O O . VAL A 1 72 ? 7.974 -14.260 -27.822 1.00 79.06 72 VAL A O 1
ATOM 543 N N . GLN A 1 73 ? 8.775 -16.160 -26.945 1.00 70.00 73 GLN A N 1
ATOM 544 C CA . GLN A 1 73 ? 9.808 -15.488 -26.161 1.00 70.00 73 GLN A CA 1
ATOM 545 C C . GLN A 1 73 ? 10.913 -14.998 -27.104 1.00 70.00 73 GLN A C 1
ATOM 547 O O . GLN A 1 73 ? 11.764 -15.771 -27.543 1.00 70.00 73 GLN A O 1
ATOM 552 N N . VAL A 1 74 ? 10.870 -13.713 -27.456 1.00 71.31 74 VAL A N 1
ATOM 553 C CA . VAL A 1 74 ? 11.925 -13.049 -28.225 1.00 71.31 74 VAL A CA 1
ATOM 554 C C . VAL A 1 74 ? 12.905 -12.422 -27.239 1.00 71.31 74 VAL A C 1
ATOM 556 O O . VAL A 1 74 ? 12.614 -11.398 -26.624 1.00 71.31 74 VAL A O 1
ATOM 559 N N . GLU A 1 75 ? 14.069 -13.044 -27.074 1.00 69.62 75 GLU A N 1
ATOM 560 C CA . GLU A 1 75 ? 15.168 -12.476 -26.292 1.00 69.62 75 GLU A CA 1
ATOM 561 C C . GLU A 1 75 ? 16.056 -11.571 -27.153 1.00 69.62 75 GLU A C 1
ATOM 563 O O . GLU A 1 75 ? 16.167 -11.737 -28.371 1.00 69.62 75 GLU A O 1
ATOM 568 N N . ASN A 1 76 ? 16.724 -10.606 -26.517 1.00 70.06 76 ASN A N 1
ATOM 569 C CA . ASN A 1 76 ? 17.677 -9.749 -27.210 1.00 70.06 76 ASN A CA 1
ATOM 570 C C . ASN A 1 76 ? 18.933 -10.558 -27.585 1.00 70.06 76 ASN A C 1
ATOM 572 O O . ASN A 1 76 ? 19.669 -11.016 -26.710 1.00 70.06 76 ASN A O 1
ATOM 576 N N . ALA A 1 77 ? 19.193 -10.696 -28.888 1.00 74.38 77 ALA A N 1
ATOM 577 C CA . ALA A 1 77 ? 20.324 -11.453 -29.420 1.00 74.38 77 ALA A CA 1
ATOM 578 C C . ALA A 1 77 ? 21.694 -10.958 -28.912 1.00 74.38 77 ALA A C 1
ATOM 580 O O . ALA A 1 77 ? 22.632 -11.748 -28.849 1.00 74.38 77 ALA A O 1
ATOM 581 N N . GLU A 1 78 ? 21.824 -9.685 -28.510 1.00 74.44 78 GLU A N 1
ATOM 582 C CA . GLU A 1 78 ? 23.059 -9.148 -27.916 1.00 74.44 78 GLU A CA 1
ATOM 583 C C . GLU A 1 78 ? 23.420 -9.827 -26.587 1.00 74.44 78 GLU A C 1
ATOM 585 O O . GLU A 1 78 ? 24.595 -10.064 -26.320 1.00 74.44 78 GLU A O 1
ATOM 590 N N . ILE A 1 79 ? 22.423 -10.223 -25.785 1.00 73.62 79 ILE A N 1
ATOM 591 C CA . ILE A 1 79 ? 22.634 -10.901 -24.491 1.00 73.62 79 ILE A CA 1
ATOM 592 C C . ILE A 1 79 ? 23.292 -12.273 -24.697 1.00 73.62 79 ILE A C 1
ATOM 594 O O . ILE A 1 79 ? 24.077 -12.729 -23.866 1.00 73.62 79 ILE A O 1
ATOM 598 N N . GLN A 1 80 ? 23.015 -12.918 -25.831 1.00 73.94 80 GLN A N 1
ATOM 599 C CA . GLN A 1 80 ? 23.523 -14.248 -26.152 1.00 73.94 80 GLN A CA 1
ATOM 600 C C . GLN A 1 80 ? 24.910 -14.232 -26.811 1.00 73.94 80 GLN A C 1
ATOM 602 O O . GLN A 1 80 ? 25.502 -15.292 -26.987 1.00 73.94 80 GLN A O 1
ATOM 607 N N . GLN A 1 81 ? 25.473 -13.066 -27.142 1.00 74.31 81 GLN A N 1
ATOM 608 C CA . GLN A 1 81 ? 26.791 -12.992 -27.794 1.00 74.31 81 GLN A CA 1
ATOM 609 C C . GLN A 1 81 ? 27.918 -13.559 -26.920 1.00 74.31 81 GLN A C 1
ATOM 611 O O . GLN A 1 81 ? 28.880 -14.108 -27.445 1.00 74.31 81 GLN A O 1
ATOM 616 N N . ASN A 1 82 ? 27.762 -13.500 -25.595 1.00 66.62 82 ASN A N 1
ATOM 617 C CA . ASN A 1 82 ? 28.729 -14.050 -24.645 1.00 66.62 82 ASN A CA 1
ATOM 618 C C . ASN A 1 82 ? 28.486 -15.541 -24.325 1.00 66.62 82 ASN A C 1
ATOM 620 O O . ASN A 1 82 ? 29.251 -16.129 -23.557 1.00 66.62 82 ASN A O 1
ATOM 624 N N . LEU A 1 83 ? 27.438 -16.184 -24.871 1.00 66.44 83 LEU A N 1
ATOM 625 C CA . LEU A 1 83 ? 27.228 -17.623 -24.674 1.00 66.44 83 LEU A CA 1
ATOM 626 C C . LEU A 1 83 ? 28.347 -18.406 -25.373 1.00 66.44 83 LEU A C 1
ATOM 628 O O . LEU A 1 83 ? 28.393 -18.516 -26.595 1.00 66.44 83 LEU A O 1
ATOM 632 N N . GLY A 1 84 ? 29.232 -18.997 -24.574 1.00 66.38 84 GLY A N 1
ATOM 633 C CA . GLY A 1 84 ? 30.362 -19.789 -25.060 1.00 66.38 84 GLY A CA 1
ATOM 634 C C . GLY A 1 84 ? 31.705 -19.059 -25.032 1.00 66.38 84 GLY A C 1
ATOM 635 O O . GLY A 1 84 ? 32.734 -19.717 -25.207 1.00 66.38 84 GLY A O 1
ATOM 636 N N . GLU A 1 85 ? 31.726 -17.755 -24.736 1.00 65.62 85 GLU A N 1
ATOM 637 C CA . GLU A 1 85 ? 32.956 -17.047 -24.378 1.00 65.62 85 GLU A CA 1
ATOM 638 C C . GLU A 1 85 ? 33.292 -17.322 -22.909 1.00 65.62 85 GLU A C 1
ATOM 640 O O . GLU A 1 85 ? 32.806 -16.672 -21.987 1.00 65.62 85 GLU A O 1
ATOM 645 N N . PHE A 1 86 ? 34.125 -18.338 -22.688 1.00 67.62 86 PHE A N 1
ATOM 646 C CA . PHE A 1 86 ? 34.744 -18.600 -21.393 1.00 67.62 86 PHE A CA 1
ATOM 647 C C . PHE A 1 86 ? 36.130 -17.946 -21.386 1.00 67.62 86 PHE A C 1
ATOM 649 O O . PHE A 1 86 ? 36.990 -18.392 -22.152 1.00 67.62 86 PHE A O 1
ATOM 656 N N . PRO A 1 87 ? 36.390 -16.943 -20.527 1.00 63.06 87 PRO A N 1
ATOM 657 C CA . PRO A 1 87 ? 37.694 -16.278 -20.467 1.00 63.06 87 PRO A CA 1
ATOM 658 C C . PRO A 1 87 ? 38.861 -17.201 -20.071 1.00 63.06 87 PRO A C 1
ATOM 660 O O . PRO A 1 87 ? 40.018 -16.825 -20.224 1.00 63.06 87 PRO A O 1
ATOM 663 N N . GLU A 1 88 ? 38.596 -18.413 -19.574 1.00 63.06 88 GLU A N 1
ATOM 664 C CA . GLU A 1 88 ? 39.607 -19.263 -18.943 1.00 63.06 88 GLU A CA 1
ATOM 665 C C . GLU A 1 88 ? 39.490 -20.724 -19.426 1.00 63.06 88 GLU A C 1
ATOM 667 O O . GLU A 1 88 ? 38.931 -21.584 -18.758 1.00 63.06 88 GLU A O 1
ATOM 672 N N . ARG A 1 89 ? 40.045 -21.040 -20.607 1.00 55.66 89 ARG A N 1
ATOM 673 C CA . ARG A 1 89 ? 40.450 -22.427 -20.950 1.00 55.66 89 ARG A CA 1
ATOM 674 C C . ARG A 1 89 ? 41.928 -22.710 -20.645 1.00 55.66 89 ARG A C 1
ATOM 676 O O . ARG A 1 89 ? 42.451 -23.726 -21.091 1.00 55.66 89 ARG A O 1
ATOM 683 N N . GLN A 1 90 ? 42.623 -21.804 -19.952 1.00 58.09 90 GLN A N 1
ATOM 684 C CA . GLN A 1 90 ? 44.069 -21.917 -19.701 1.00 58.09 90 GLN A CA 1
ATOM 685 C C . GLN A 1 90 ? 44.478 -21.837 -18.224 1.00 58.09 90 GLN A C 1
ATOM 687 O O . GLN A 1 90 ? 45.626 -22.142 -17.925 1.00 58.09 90 GLN A O 1
ATOM 692 N N . THR A 1 91 ? 43.567 -21.515 -17.305 1.00 59.91 91 THR A N 1
ATOM 693 C CA . THR A 1 91 ? 43.782 -21.691 -15.861 1.00 59.91 91 THR A CA 1
ATOM 694 C C . THR A 1 91 ? 42.478 -22.160 -15.236 1.00 59.91 91 THR A C 1
ATOM 696 O O . THR A 1 91 ? 41.473 -21.463 -15.357 1.00 59.91 91 THR A O 1
ATOM 699 N N . ASP A 1 92 ? 42.481 -23.333 -14.608 1.00 58.44 92 ASP A N 1
ATOM 700 C CA . ASP A 1 92 ? 41.366 -23.778 -13.770 1.00 58.44 92 ASP A CA 1
ATOM 701 C C . ASP A 1 92 ? 41.207 -22.795 -12.596 1.00 58.44 92 ASP A C 1
ATOM 703 O O . ASP A 1 92 ? 42.206 -22.266 -12.086 1.00 58.44 92 ASP A O 1
ATOM 707 N N . GLN A 1 93 ? 39.973 -22.527 -12.156 1.00 58.53 93 GLN A N 1
ATOM 708 C CA . GLN A 1 93 ? 39.727 -21.748 -10.939 1.00 58.53 93 GLN A CA 1
ATOM 709 C C . GLN A 1 93 ? 40.122 -22.593 -9.721 1.00 58.53 93 GLN A C 1
ATOM 711 O O . GLN A 1 93 ? 39.298 -23.181 -9.028 1.00 58.53 93 GLN A O 1
ATOM 716 N N . GLY A 1 94 ? 41.432 -22.647 -9.500 1.00 56.59 94 GLY A N 1
ATOM 717 C CA . GLY A 1 94 ? 42.129 -23.478 -8.525 1.00 56.59 94 GLY A CA 1
ATOM 718 C C . GLY A 1 94 ? 43.654 -23.451 -8.702 1.00 56.59 94 GLY A C 1
ATOM 719 O O . GLY A 1 94 ? 44.368 -23.685 -7.734 1.00 56.59 94 GLY A O 1
ATOM 720 N N . ASP A 1 95 ? 44.163 -23.070 -9.883 1.00 57.50 95 ASP A N 1
ATOM 721 C CA . ASP A 1 95 ? 45.601 -23.093 -10.224 1.00 57.50 95 ASP A CA 1
ATOM 722 C C . ASP A 1 95 ? 46.430 -21.914 -9.670 1.00 57.50 95 ASP A C 1
ATOM 724 O O . ASP A 1 95 ? 47.598 -21.739 -10.022 1.00 57.50 95 ASP A O 1
ATOM 728 N N . ARG A 1 96 ? 45.862 -21.070 -8.799 1.00 61.84 96 ARG A N 1
ATOM 729 C CA . ARG A 1 96 ? 46.627 -20.001 -8.137 1.00 61.84 96 ARG A CA 1
ATOM 730 C C . ARG A 1 96 ? 47.108 -20.478 -6.771 1.00 61.84 96 ARG A C 1
ATOM 732 O O . ARG A 1 96 ? 46.295 -20.749 -5.890 1.00 61.84 96 ARG A O 1
ATOM 739 N N . GLU A 1 97 ? 48.424 -20.498 -6.559 1.00 61.94 97 GLU A N 1
ATOM 740 C CA . GLU A 1 97 ? 48.992 -20.632 -5.215 1.00 61.94 97 GLU A CA 1
ATOM 741 C C . GLU A 1 97 ? 48.549 -19.438 -4.354 1.00 61.94 97 GLU A C 1
ATOM 743 O O . GLU A 1 97 ? 48.878 -18.282 -4.620 1.00 61.94 97 GLU A O 1
ATOM 748 N N . HIS A 1 98 ? 47.730 -19.714 -3.337 1.00 54.34 98 HIS A N 1
ATOM 749 C CA . HIS A 1 98 ? 46.983 -18.701 -2.589 1.00 54.34 98 HIS A CA 1
ATOM 750 C C . HIS A 1 98 ? 47.711 -18.198 -1.328 1.00 54.34 98 HIS A C 1
ATOM 752 O O . HIS A 1 98 ? 47.058 -17.762 -0.379 1.00 54.34 98 HIS A O 1
ATOM 758 N N . PHE A 1 99 ? 49.048 -18.244 -1.285 1.00 60.22 99 PHE A N 1
ATOM 759 C CA . PHE A 1 99 ? 49.811 -17.843 -0.099 1.00 60.22 99 PHE A CA 1
ATOM 760 C C . PHE A 1 99 ? 50.878 -16.790 -0.424 1.00 60.22 99 PHE A C 1
ATOM 762 O O . PHE A 1 99 ? 51.638 -16.964 -1.372 1.00 60.22 99 PHE A O 1
ATOM 769 N N . PRO A 1 100 ? 50.969 -15.696 0.354 1.00 64.94 100 PRO A N 1
ATOM 770 C CA . PRO A 1 100 ? 52.060 -14.743 0.210 1.00 64.94 100 PRO A CA 1
ATOM 771 C C . PRO A 1 100 ? 53.377 -15.370 0.690 1.00 64.94 100 PRO A C 1
ATOM 773 O O . PRO A 1 100 ? 53.478 -15.821 1.833 1.00 64.94 100 PRO A O 1
ATOM 776 N N . GLU A 1 101 ? 54.397 -15.371 -0.170 1.00 67.12 101 GLU A N 1
ATOM 777 C CA . GLU A 1 101 ? 55.758 -15.745 0.216 1.00 67.12 101 GLU A CA 1
ATOM 778 C C . GLU A 1 101 ? 56.349 -14.699 1.167 1.00 67.12 101 GLU A C 1
ATOM 780 O O . GLU A 1 101 ? 56.275 -13.485 0.951 1.00 67.12 101 GLU A O 1
ATOM 785 N N . LYS A 1 102 ? 56.939 -15.185 2.258 1.00 61.94 102 LYS A N 1
ATOM 786 C CA . LYS A 1 102 ? 57.617 -14.353 3.245 1.00 61.94 102 LYS A CA 1
ATOM 787 C C . LYS A 1 102 ? 58.906 -13.822 2.612 1.00 61.94 102 LYS A C 1
ATOM 789 O O . LYS A 1 102 ? 59.786 -14.604 2.270 1.00 61.94 102 LYS A O 1
ATOM 794 N N . GLN A 1 103 ? 59.024 -12.505 2.453 1.00 58.06 103 GLN A N 1
ATOM 795 C CA . GLN A 1 103 ? 60.300 -11.886 2.099 1.00 58.06 103 GLN A CA 1
ATOM 796 C C . GLN A 1 103 ? 61.253 -12.025 3.288 1.00 58.06 103 GLN A C 1
ATOM 798 O O . GLN A 1 103 ? 61.166 -11.258 4.249 1.00 58.06 103 GLN A O 1
ATOM 803 N N . ASP A 1 104 ? 62.152 -13.002 3.233 1.00 58.59 104 ASP A N 1
ATOM 804 C CA . ASP A 1 104 ? 63.304 -13.027 4.125 1.00 58.59 104 ASP A CA 1
ATOM 805 C C . ASP A 1 104 ? 64.263 -11.912 3.680 1.00 58.59 104 ASP A C 1
ATOM 807 O O . ASP A 1 104 ? 64.915 -11.991 2.639 1.00 58.59 104 ASP A O 1
ATOM 811 N N . GLN A 1 105 ? 64.288 -10.822 4.451 1.00 47.97 105 GLN A N 1
ATOM 812 C CA . GLN A 1 105 ? 65.298 -9.774 4.321 1.00 47.97 105 GLN A CA 1
ATOM 813 C C . GLN A 1 105 ? 66.639 -10.317 4.833 1.00 47.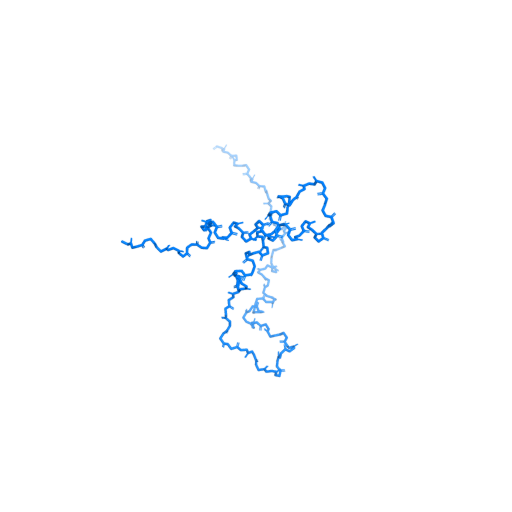97 105 GLN A C 1
ATOM 815 O O . GLN A 1 105 ? 66.714 -10.783 5.973 1.00 47.97 105 GLN A O 1
ATOM 820 N N . ALA A 1 106 ? 67.672 -10.242 3.992 1.00 46.62 106 ALA A N 1
ATOM 821 C CA . ALA A 1 106 ? 69.071 -10.483 4.344 1.00 46.62 106 ALA A CA 1
ATOM 822 C C . ALA A 1 106 ? 69.827 -9.156 4.483 1.00 46.62 106 ALA A C 1
ATOM 824 O O . ALA A 1 106 ? 69.533 -8.232 3.688 1.00 46.62 106 ALA A O 1
#

Radius of gyration: 28.89 Å; chains: 1; bounding box: 85×52×54 Å

Secondary structure (DSSP, 8-state):
-------TTS--HHHHHHHHHHHHHHHHHTT--TT-GGGGHHHHHHHHHHHH-TTTT----S-PPPGGGTTS----TTGGGGTT--S-SSS-TT-S--SPPP----

Foldseek 3Di:
DPPPPPPPPDDDPVLQVQLLVQLQVVCVVVVNDPVGSVVCSVVSNVVSVCVVCVCVPPDDDPDDPDPVCPVPPDDDVVVCPCVPVDVDPPDDPVNDPPDDDDPPDD

pLDDT: mean 79.44, std 16.58, range [41.41, 98.62]